Protein AF-A0A7C2KFD7-F1 (afdb_monomer_lite)

Structure (mmCIF, N/CA/C/O backbone):
data_AF-A0A7C2KFD7-F1
#
_entry.id   AF-A0A7C2KFD7-F1
#
loop_
_atom_site.group_PDB
_atom_site.id
_atom_site.type_symbol
_atom_site.label_atom_id
_atom_site.label_alt_id
_atom_site.label_comp_id
_atom_site.label_asym_id
_atom_site.label_entity_id
_atom_site.label_seq_id
_atom_site.pdbx_PDB_ins_code
_atom_site.Cartn_x
_atom_site.Cartn_y
_atom_site.Cartn_z
_atom_site.occupancy
_atom_site.B_iso_or_equiv
_atom_site.auth_seq_id
_atom_site.auth_comp_id
_atom_site.auth_asym_id
_atom_site.auth_atom_id
_atom_site.pdbx_PDB_model_num
ATOM 1 N N . MET A 1 1 ? -17.273 -13.540 12.530 1.00 50.38 1 MET A N 1
ATOM 2 C CA . MET A 1 1 ? -16.469 -14.379 11.615 1.00 50.38 1 MET A CA 1
ATOM 3 C C . MET A 1 1 ? -15.631 -13.421 10.796 1.00 50.38 1 MET A C 1
ATOM 5 O O . MET A 1 1 ? -16.220 -12.518 10.221 1.00 50.38 1 MET A O 1
ATOM 9 N N . TYR A 1 2 ? -14.307 -13.531 10.823 1.00 53.25 2 TYR A N 1
ATOM 10 C CA . TYR A 1 2 ? -13.436 -12.715 9.976 1.00 53.25 2 TYR A CA 1
ATOM 11 C C . TYR A 1 2 ? -12.865 -13.604 8.871 1.00 53.25 2 TYR A C 1
ATOM 13 O O . TYR A 1 2 ? -12.568 -14.775 9.109 1.00 53.25 2 TYR A O 1
ATOM 21 N N . PHE A 1 3 ? -12.788 -13.068 7.655 1.00 65.62 3 PHE A N 1
ATOM 22 C CA . PHE A 1 3 ? -12.178 -13.747 6.519 1.00 65.62 3 PHE A CA 1
ATOM 23 C C . PHE A 1 3 ? -10.715 -13.328 6.438 1.00 65.62 3 PHE A C 1
ATOM 25 O O . PHE A 1 3 ? -10.403 -12.142 6.476 1.00 65.62 3 PHE A O 1
ATOM 32 N N . THR A 1 4 ? -9.826 -14.307 6.329 1.00 77.56 4 THR A N 1
ATOM 33 C CA . THR A 1 4 ? -8.397 -14.082 6.111 1.00 77.56 4 THR A CA 1
ATOM 34 C C . THR A 1 4 ? -8.038 -14.650 4.748 1.00 77.56 4 THR A C 1
ATOM 36 O O . THR A 1 4 ? -8.394 -15.786 4.436 1.00 77.56 4 THR A O 1
ATOM 39 N N . GLY A 1 5 ? -7.351 -13.856 3.933 1.00 76.31 5 GLY A N 1
ATOM 40 C CA . GLY A 1 5 ? -6.848 -14.254 2.624 1.00 76.31 5 GLY A CA 1
ATOM 41 C C . GLY A 1 5 ? -5.395 -13.825 2.474 1.00 76.31 5 GLY A C 1
ATOM 42 O O . GLY A 1 5 ? -4.981 -12.825 3.053 1.00 76.31 5 GLY A O 1
ATOM 43 N N . SER A 1 6 ? -4.627 -14.595 1.711 1.00 82.06 6 SER A N 1
ATOM 44 C CA . SER A 1 6 ? -3.271 -14.238 1.300 1.00 82.06 6 SER A CA 1
ATOM 45 C C . SER A 1 6 ? -3.252 -14.117 -0.217 1.00 82.06 6 SER A C 1
ATOM 47 O O . SER A 1 6 ? -3.840 -14.947 -0.913 1.00 82.06 6 SER A O 1
ATOM 49 N N . LEU A 1 7 ? -2.608 -13.067 -0.714 1.00 78.44 7 LEU A N 1
ATOM 50 C CA . LEU A 1 7 ? -2.453 -12.798 -2.133 1.00 78.44 7 LEU A CA 1
ATOM 51 C C . LEU A 1 7 ? -0.969 -12.592 -2.421 1.00 78.44 7 LEU A C 1
ATOM 53 O O . LEU A 1 7 ? -0.316 -11.791 -1.758 1.00 78.44 7 LEU A O 1
ATOM 57 N N . ALA A 1 8 ? -0.452 -13.318 -3.405 1.00 80.25 8 ALA A N 1
ATOM 58 C CA . ALA A 1 8 ? 0.919 -13.193 -3.876 1.00 80.25 8 ALA A CA 1
ATOM 59 C C . ALA A 1 8 ? 0.905 -12.782 -5.350 1.00 80.25 8 ALA A C 1
ATOM 61 O O . ALA A 1 8 ? 0.073 -13.262 -6.122 1.00 80.25 8 ALA A O 1
ATOM 62 N N . VAL A 1 9 ? 1.822 -11.895 -5.731 1.00 73.50 9 VAL A N 1
ATOM 63 C CA . VAL A 1 9 ? 1.989 -11.421 -7.109 1.00 73.50 9 VAL A CA 1
ATOM 64 C C . VAL A 1 9 ? 3.411 -11.727 -7.549 1.00 73.50 9 VAL A C 1
ATOM 66 O O . VAL A 1 9 ? 4.355 -11.394 -6.839 1.00 73.50 9 VAL A O 1
ATOM 69 N N . ASP A 1 10 ? 3.552 -12.347 -8.718 1.00 74.12 10 ASP A N 1
ATOM 70 C CA . ASP A 1 10 ? 4.839 -12.559 -9.379 1.00 74.12 10 ASP A CA 1
ATOM 71 C C . ASP A 1 10 ? 4.989 -11.543 -10.529 1.00 74.12 10 ASP A C 1
ATOM 73 O O . ASP A 1 10 ? 4.326 -11.691 -11.562 1.00 74.12 10 ASP A O 1
ATOM 77 N N . PRO A 1 11 ? 5.814 -10.490 -10.368 1.00 64.88 11 PRO A N 1
ATOM 78 C CA . PRO A 1 11 ? 5.997 -9.461 -11.390 1.00 64.88 11 PRO A CA 1
ATOM 79 C C . PRO A 1 11 ? 6.936 -9.895 -12.529 1.00 64.88 11 PRO A C 1
ATOM 81 O O . PRO A 1 11 ? 6.988 -9.218 -13.556 1.00 64.88 11 PRO A O 1
ATOM 84 N N . SER A 1 12 ? 7.647 -11.025 -12.399 1.00 63.47 12 SER A N 1
ATOM 85 C CA . SER A 1 12 ? 8.692 -11.450 -13.350 1.00 63.47 12 SER A CA 1
ATOM 86 C C . SER A 1 12 ? 8.180 -11.706 -14.773 1.00 63.47 12 SER A C 1
ATOM 88 O O . SER A 1 12 ? 8.949 -11.690 -15.732 1.00 63.47 12 SER A O 1
ATOM 90 N N . GLN A 1 13 ? 6.873 -11.917 -14.929 1.00 54.56 13 GLN A N 1
ATOM 91 C CA . GLN A 1 13 ? 6.244 -12.240 -16.208 1.00 54.56 13 GLN A CA 1
ATOM 92 C C . GLN A 1 13 ? 5.936 -11.002 -17.077 1.00 54.56 13 GLN A C 1
ATOM 94 O O . GLN A 1 13 ? 5.498 -11.169 -18.216 1.00 54.56 13 GLN A O 1
ATOM 99 N N . ILE A 1 14 ? 6.107 -9.765 -16.574 1.00 55.16 14 ILE A N 1
ATOM 100 C CA . ILE A 1 14 ? 5.588 -8.544 -17.232 1.00 55.16 14 ILE A CA 1
ATOM 101 C C . ILE A 1 14 ? 6.595 -7.370 -17.225 1.00 55.16 14 ILE A C 1
ATOM 103 O O . ILE A 1 14 ? 6.215 -6.200 -17.204 1.00 55.16 14 ILE A O 1
ATOM 107 N N . THR A 1 15 ? 7.900 -7.635 -17.295 1.00 52.44 15 THR A N 1
ATOM 108 C CA . THR A 1 15 ? 8.887 -6.568 -17.553 1.00 52.44 15 THR A CA 1
ATOM 109 C C . THR A 1 15 ? 8.952 -6.282 -19.056 1.00 52.44 15 THR A C 1
ATOM 111 O O . THR A 1 15 ? 9.559 -7.030 -19.821 1.00 52.44 15 THR A O 1
ATOM 114 N N . ALA A 1 16 ? 8.306 -5.205 -19.515 1.00 52.53 16 ALA A N 1
ATOM 115 C CA . ALA A 1 16 ? 8.372 -4.774 -20.911 1.00 52.53 16 ALA A CA 1
ATOM 116 C C . ALA A 1 16 ? 9.398 -3.643 -21.082 1.00 52.53 16 ALA A C 1
ATOM 118 O O . ALA A 1 16 ? 9.099 -2.481 -20.817 1.00 52.53 16 ALA A O 1
ATOM 119 N N . ILE A 1 17 ? 10.592 -3.967 -21.588 1.00 53.78 17 ILE A N 1
ATOM 120 C CA . ILE A 1 17 ? 11.609 -2.965 -21.944 1.00 53.78 17 ILE A CA 1
ATO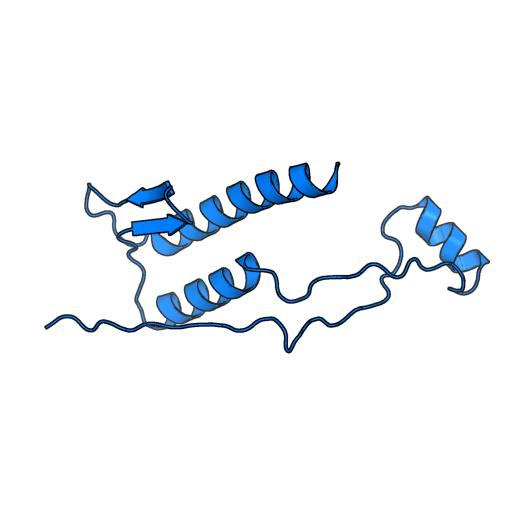M 121 C C . ILE A 1 17 ? 11.089 -2.144 -23.134 1.00 53.78 17 ILE A C 1
ATOM 123 O O . ILE A 1 17 ? 10.920 -2.671 -24.239 1.00 53.78 17 ILE A O 1
ATOM 127 N N . LYS A 1 18 ? 10.810 -0.852 -22.926 1.00 48.66 18 LYS A N 1
ATOM 128 C CA . LYS A 1 18 ? 10.300 0.058 -23.964 1.00 48.66 18 LYS A CA 1
ATOM 129 C C . LYS A 1 18 ? 11.305 1.158 -24.273 1.00 48.66 18 LYS A C 1
ATOM 131 O O . LYS A 1 18 ? 11.819 1.814 -23.385 1.00 48.66 18 LYS A O 1
ATOM 136 N N . VAL A 1 19 ? 11.515 1.418 -25.562 1.00 52.59 19 VAL A N 1
ATOM 137 C CA . VAL A 1 19 ? 12.325 2.555 -26.018 1.00 52.59 19 VAL A CA 1
ATOM 138 C C . VAL A 1 19 ? 11.545 3.849 -25.780 1.00 52.59 19 VAL A C 1
ATOM 140 O O . VAL A 1 19 ? 10.517 4.079 -26.424 1.00 52.59 19 VAL A O 1
ATOM 143 N N . LEU A 1 20 ? 12.020 4.693 -24.865 1.00 53.72 20 LEU A N 1
ATOM 144 C CA . LEU A 1 20 ? 11.403 5.984 -24.578 1.00 53.72 20 LEU A CA 1
ATOM 145 C C . LEU A 1 20 ? 11.969 7.096 -25.464 1.00 53.72 20 LEU A C 1
ATOM 147 O O . LEU A 1 20 ? 13.130 7.097 -25.876 1.00 53.72 20 LEU A O 1
ATOM 151 N N . LYS A 1 21 ? 11.113 8.079 -25.769 1.00 52.81 21 LYS A N 1
ATOM 152 C CA . LYS A 1 21 ? 11.560 9.326 -26.390 1.00 52.81 21 LYS A CA 1
ATOM 153 C C . LYS A 1 21 ? 12.196 10.205 -25.313 1.00 52.81 21 LYS A C 1
ATOM 155 O O . LYS A 1 21 ? 11.581 10.387 -24.264 1.00 52.81 21 LYS A O 1
ATOM 160 N N . PRO A 1 22 ? 13.362 10.810 -25.582 1.00 51.84 22 PRO A N 1
ATOM 161 C CA . PRO A 1 22 ? 14.075 11.590 -24.582 1.00 51.84 22 PRO A CA 1
ATOM 162 C C . PRO A 1 22 ? 13.217 12.741 -24.042 1.00 51.84 22 PRO A C 1
ATOM 164 O O . PRO A 1 22 ? 12.601 13.504 -24.793 1.00 51.84 22 PRO A O 1
ATOM 167 N N . THR A 1 23 ? 13.176 12.870 -22.718 1.00 53.31 23 THR A N 1
ATOM 168 C CA . THR A 1 23 ? 12.379 13.876 -21.998 1.00 53.31 23 THR A CA 1
ATOM 169 C C . THR A 1 23 ? 13.089 15.231 -21.936 1.00 53.31 23 THR A C 1
ATOM 171 O O . THR A 1 23 ? 12.442 16.276 -22.055 1.00 53.31 23 THR A O 1
ATOM 174 N N . LYS A 1 24 ? 14.427 15.224 -21.856 1.00 57.72 24 LYS A N 1
ATOM 175 C CA . LYS A 1 24 ? 15.288 16.418 -21.814 1.00 57.72 24 LYS A CA 1
ATOM 176 C C . LYS A 1 24 ? 15.360 17.115 -23.181 1.00 57.72 24 LYS A C 1
ATOM 178 O O . LYS A 1 24 ? 15.481 16.468 -24.221 1.00 57.72 24 LYS A O 1
ATOM 183 N N . VAL A 1 25 ? 15.333 18.452 -23.181 1.00 58.16 25 VAL A N 1
ATOM 184 C CA . VAL A 1 25 ? 15.283 19.297 -24.397 1.00 58.16 25 VAL A CA 1
ATOM 185 C C . VAL A 1 25 ? 16.436 18.997 -25.365 1.00 58.16 25 VAL A C 1
ATOM 187 O O . VAL A 1 25 ? 16.203 18.830 -26.560 1.00 58.16 25 VAL A O 1
ATOM 190 N N . PHE A 1 26 ? 17.658 18.831 -24.851 1.00 57.88 26 PHE A N 1
ATOM 191 C CA . PHE A 1 26 ? 18.819 18.447 -25.662 1.00 57.88 26 PHE A CA 1
ATOM 192 C C . PHE A 1 26 ? 18.694 17.038 -26.260 1.00 57.88 26 PHE A C 1
ATOM 194 O O . PHE A 1 26 ? 19.043 16.830 -27.421 1.00 57.88 26 PHE A O 1
ATOM 201 N N . GLY A 1 27 ? 18.122 16.088 -25.515 1.00 57.34 27 GLY A N 1
ATOM 202 C CA . GLY A 1 27 ? 17.879 14.730 -26.000 1.00 57.34 27 GLY A CA 1
ATOM 203 C C . GLY A 1 27 ? 16.847 14.685 -27.133 1.00 57.34 27 GLY A C 1
ATOM 204 O O . GLY A 1 27 ? 17.038 13.952 -28.099 1.00 57.34 27 GLY A O 1
ATOM 205 N N . LYS A 1 28 ? 15.798 15.522 -27.083 1.00 58.38 28 LYS A N 1
ATOM 206 C CA . LYS A 1 28 ? 14.808 15.649 -28.176 1.00 58.38 28 LYS A CA 1
ATOM 207 C C . LYS A 1 28 ? 15.440 16.137 -29.478 1.00 58.38 28 LYS A C 1
ATOM 209 O O . LYS A 1 28 ? 15.129 15.603 -30.539 1.00 58.38 28 LYS A O 1
ATOM 214 N N . ILE A 1 29 ? 16.331 17.126 -29.392 1.00 60.19 29 ILE A N 1
ATOM 215 C CA . ILE A 1 29 ? 17.028 17.692 -30.556 1.00 60.19 29 ILE A CA 1
ATOM 216 C C . ILE A 1 29 ? 17.975 16.651 -31.166 1.00 60.19 29 ILE A C 1
ATOM 218 O O . ILE A 1 29 ? 17.957 16.443 -32.379 1.00 60.19 29 ILE A O 1
ATOM 222 N N . LEU A 1 30 ? 18.749 15.950 -30.332 1.00 59.16 30 LEU A N 1
ATOM 223 C CA . LEU A 1 30 ? 19.660 14.903 -30.793 1.00 59.16 30 LEU A CA 1
ATOM 224 C C . LEU A 1 30 ? 18.903 13.734 -31.444 1.00 59.16 30 LEU A C 1
ATOM 226 O O . LEU A 1 30 ? 19.282 13.294 -32.522 1.00 59.16 30 LEU A O 1
ATOM 230 N N . HIS A 1 31 ? 17.786 13.299 -30.853 1.00 60.41 31 HIS A N 1
ATOM 231 C CA . HIS A 1 31 ? 16.925 12.238 -31.388 1.00 60.41 31 HIS A CA 1
ATOM 232 C C . HIS A 1 31 ? 16.341 12.572 -32.770 1.00 60.41 31 HIS A C 1
ATOM 234 O O . HIS A 1 31 ? 16.266 11.702 -33.636 1.00 60.41 31 HIS A O 1
ATOM 240 N N . LEU A 1 32 ? 15.955 13.833 -32.995 1.00 66.81 32 LEU A N 1
ATOM 241 C CA . LEU A 1 32 ? 15.493 14.314 -34.301 1.00 66.81 32 LEU A CA 1
ATOM 242 C C . LEU A 1 32 ? 16.618 14.322 -35.343 1.00 66.81 32 LEU A C 1
ATOM 244 O O . LEU A 1 32 ? 16.391 13.915 -36.480 1.00 66.81 32 LEU A O 1
ATOM 248 N N . MET A 1 33 ? 17.828 14.742 -34.961 1.00 65.12 33 MET A N 1
ATOM 249 C CA . MET A 1 33 ? 18.980 14.775 -35.871 1.00 65.12 33 MET A CA 1
ATOM 250 C C . MET A 1 33 ? 19.519 13.383 -36.214 1.00 65.12 33 MET A C 1
ATOM 252 O O . MET A 1 33 ? 20.035 13.185 -37.310 1.00 65.12 33 MET A O 1
ATOM 256 N N . THR A 1 34 ? 19.380 12.410 -35.313 1.00 69.19 34 THR A N 1
ATOM 257 C CA . THR A 1 34 ? 19.878 11.040 -35.514 1.00 69.19 34 THR A CA 1
ATOM 258 C C . THR A 1 34 ? 18.816 10.092 -36.074 1.00 69.19 34 THR A C 1
ATOM 260 O O . THR A 1 34 ? 19.058 8.890 -36.163 1.00 69.19 34 THR A O 1
ATOM 263 N N . GLY A 1 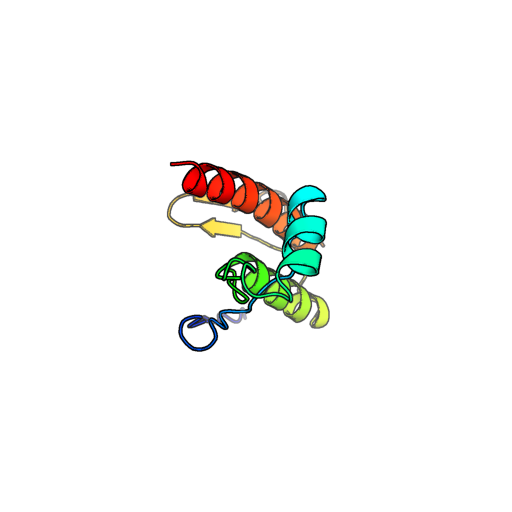35 ? 17.630 10.596 -36.442 1.00 65.12 35 GLY A N 1
ATOM 264 C CA . GLY A 1 35 ? 16.525 9.769 -36.942 1.00 65.12 35 GLY A CA 1
ATOM 265 C C . GLY A 1 35 ? 16.063 8.706 -35.939 1.00 65.12 35 GLY A C 1
ATOM 266 O O . GLY A 1 35 ? 15.571 7.653 -36.334 1.00 65.12 35 GLY A O 1
ATOM 267 N N . GLY A 1 36 ? 16.270 8.950 -34.645 1.00 58.72 36 GLY A N 1
ATOM 268 C CA . GLY A 1 36 ? 15.997 7.993 -33.580 1.00 58.72 36 GLY A CA 1
ATOM 269 C C . GLY A 1 36 ? 17.098 6.964 -33.313 1.00 58.72 36 GLY A C 1
ATOM 270 O O . GLY A 1 36 ? 16.925 6.152 -32.412 1.00 58.72 36 GLY A O 1
ATOM 271 N N . ALA A 1 37 ? 18.242 7.005 -34.006 1.00 58.66 37 ALA A N 1
ATOM 272 C CA . ALA A 1 37 ? 19.329 6.039 -33.801 1.00 58.66 37 ALA A CA 1
ATOM 273 C C . ALA A 1 37 ? 19.983 6.123 -32.407 1.00 58.66 37 ALA A C 1
ATOM 275 O O . ALA A 1 37 ? 20.582 5.151 -31.954 1.00 58.66 37 ALA A O 1
ATOM 276 N N . THR A 1 38 ? 19.865 7.265 -31.721 1.00 55.91 38 THR A N 1
ATOM 277 C CA . THR A 1 38 ? 20.456 7.501 -30.391 1.00 55.91 38 THR A CA 1
ATOM 278 C C . THR A 1 38 ? 19.423 7.547 -29.267 1.00 55.91 38 THR A C 1
ATOM 280 O O . THR A 1 38 ? 19.689 8.148 -28.229 1.00 55.91 38 THR A O 1
ATOM 283 N N . SER A 1 39 ? 18.218 6.998 -29.458 1.00 55.62 39 SER A N 1
ATOM 284 C CA . SER A 1 39 ? 17.310 6.807 -28.321 1.00 55.62 39 SER A CA 1
ATOM 285 C C . SER A 1 39 ? 17.941 5.812 -27.350 1.00 55.62 39 SER A C 1
ATOM 287 O O . SER A 1 39 ? 18.110 4.642 -27.702 1.00 55.62 39 SER A O 1
ATOM 289 N N . GLU A 1 40 ? 18.295 6.280 -26.155 1.00 53.47 40 GLU A N 1
ATOM 290 C CA . GLU A 1 40 ? 18.662 5.403 -25.048 1.00 53.47 40 GLU A CA 1
ATOM 291 C C . GLU A 1 40 ? 17.520 4.415 -24.804 1.00 53.47 40 GLU A C 1
ATOM 293 O O . GLU A 1 40 ? 16.341 4.776 -24.743 1.00 53.47 40 GLU A O 1
ATOM 298 N N . LYS A 1 41 ? 17.874 3.132 -24.747 1.00 51.72 41 LYS A N 1
ATOM 299 C CA . LYS A 1 41 ? 16.960 2.093 -24.294 1.00 51.72 41 LYS A CA 1
ATOM 300 C C . LYS A 1 41 ? 16.940 2.184 -22.774 1.00 51.72 41 LYS A C 1
ATOM 302 O O . LYS A 1 41 ? 17.801 1.601 -22.129 1.00 51.72 41 LYS A O 1
ATOM 307 N N . GLU A 1 42 ? 16.015 2.956 -22.226 1.00 51.56 42 GLU A N 1
ATOM 308 C CA . GLU A 1 42 ? 15.731 2.900 -20.794 1.00 51.56 42 GLU A CA 1
ATOM 309 C C . GLU A 1 42 ? 14.847 1.684 -20.506 1.00 51.56 42 GLU A C 1
ATOM 311 O O . GLU A 1 42 ? 13.845 1.442 -21.186 1.00 51.56 42 GLU A O 1
ATOM 316 N N . GLU A 1 43 ? 15.221 0.898 -19.501 1.00 48.31 43 GLU A N 1
ATOM 317 C CA . GLU A 1 43 ? 14.319 -0.091 -18.927 1.00 48.31 43 GLU A CA 1
ATOM 318 C C . GLU A 1 43 ? 13.255 0.657 -18.126 1.00 48.31 43 GLU A C 1
ATOM 320 O O . GLU A 1 43 ? 13.515 1.177 -17.047 1.00 48.31 43 GLU A O 1
ATOM 325 N N . GLN A 1 44 ? 12.045 0.756 -18.674 1.00 50.16 44 GLN A N 1
ATOM 326 C CA . GLN A 1 44 ? 10.904 1.225 -17.902 1.00 50.16 44 GLN A CA 1
ATOM 327 C C . GLN A 1 44 ? 10.236 0.016 -17.248 1.00 50.16 44 GLN A C 1
ATOM 329 O O . GLN A 1 44 ? 9.475 -0.704 -17.904 1.00 50.16 44 GLN A O 1
ATOM 334 N N . GLU A 1 45 ? 10.501 -0.205 -15.958 1.00 52.94 45 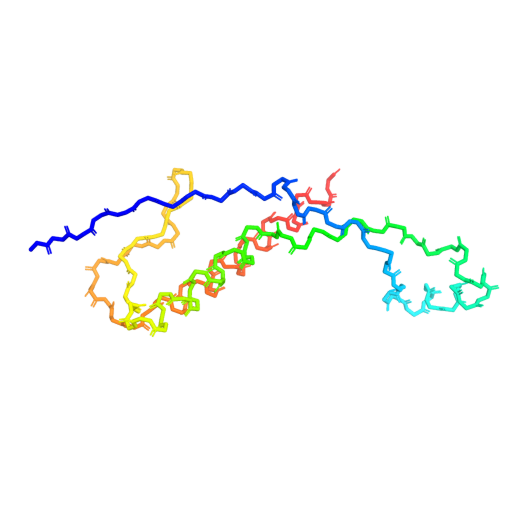GLU A N 1
ATOM 335 C CA . GLU A 1 45 ? 9.735 -1.164 -15.165 1.00 52.94 45 GLU A CA 1
ATOM 336 C C . GLU A 1 45 ? 8.261 -0.755 -15.190 1.00 52.94 45 GLU A C 1
ATOM 338 O O . GLU A 1 45 ? 7.828 0.225 -14.590 1.00 52.94 45 GLU A O 1
ATOM 343 N N . THR A 1 46 ? 7.468 -1.494 -15.962 1.00 52.72 46 THR A N 1
ATOM 344 C CA . THR A 1 46 ? 6.027 -1.243 -16.099 1.00 52.72 46 THR A CA 1
ATOM 345 C C . THR A 1 46 ? 5.241 -1.810 -14.912 1.00 52.72 46 THR A C 1
ATOM 347 O O . THR A 1 46 ? 4.036 -1.589 -14.814 1.00 52.72 46 THR A O 1
ATOM 350 N N . PHE A 1 47 ? 5.927 -2.540 -14.028 1.00 60.09 47 PHE A N 1
ATOM 351 C CA . PHE A 1 47 ? 5.407 -3.250 -12.867 1.00 60.09 47 PHE A CA 1
ATOM 352 C C . PHE A 1 47 ? 6.249 -2.909 -11.633 1.00 60.09 47 PHE A C 1
ATOM 354 O O . PHE A 1 47 ? 7.043 -3.718 -11.167 1.00 60.09 47 PHE A O 1
ATOM 361 N N . THR A 1 48 ? 6.077 -1.700 -11.098 1.00 69.69 48 THR A N 1
ATOM 362 C CA . THR A 1 48 ? 6.634 -1.363 -9.782 1.00 69.69 48 THR A CA 1
ATOM 363 C C . THR A 1 48 ? 5.747 -1.948 -8.679 1.00 69.69 48 THR A C 1
ATOM 365 O O . THR A 1 48 ? 4.533 -2.112 -8.856 1.00 69.69 48 THR A O 1
ATOM 368 N N . ALA A 1 49 ? 6.326 -2.247 -7.513 1.00 70.81 49 ALA A N 1
ATOM 369 C CA . ALA A 1 49 ? 5.559 -2.698 -6.347 1.00 70.81 49 ALA A CA 1
ATOM 370 C C . ALA A 1 49 ? 4.456 -1.687 -5.973 1.00 70.81 49 ALA A C 1
ATOM 372 O O . ALA A 1 49 ? 3.327 -2.071 -5.661 1.00 70.81 49 ALA A O 1
ATOM 373 N N . VAL A 1 50 ? 4.754 -0.393 -6.114 1.00 72.62 50 VAL A N 1
ATOM 374 C CA . VAL A 1 50 ? 3.807 0.713 -5.924 1.00 72.62 50 VAL A CA 1
ATOM 375 C C . VAL A 1 50 ? 2.597 0.597 -6.858 1.00 72.62 50 VAL A C 1
ATOM 377 O O . VAL A 1 50 ? 1.459 0.733 -6.410 1.00 72.62 50 VAL A O 1
ATOM 380 N N . ALA A 1 51 ? 2.798 0.278 -8.140 1.00 74.12 51 ALA A N 1
ATOM 381 C CA . ALA A 1 51 ? 1.695 0.125 -9.089 1.00 74.12 51 ALA A CA 1
ATOM 382 C C . ALA A 1 51 ? 0.750 -1.028 -8.701 1.00 74.12 51 ALA A C 1
ATOM 384 O O . ALA A 1 51 ? -0.471 -0.882 -8.781 1.00 74.12 51 ALA A O 1
ATOM 385 N N . ILE A 1 52 ? 1.294 -2.156 -8.227 1.00 77.94 52 ILE A N 1
ATOM 386 C CA . ILE A 1 52 ? 0.501 -3.296 -7.732 1.00 77.94 52 ILE A CA 1
ATOM 387 C C . ILE A 1 52 ? -0.338 -2.875 -6.518 1.00 77.94 52 ILE A C 1
ATOM 389 O O . ILE A 1 52 ? -1.545 -3.123 -6.468 1.00 77.94 52 ILE A O 1
ATOM 393 N N . LEU A 1 53 ? 0.285 -2.187 -5.563 1.00 80.88 53 LEU A N 1
ATOM 394 C CA . LEU A 1 53 ? -0.379 -1.681 -4.365 1.00 80.88 53 LEU A CA 1
ATOM 395 C C . LEU A 1 53 ? -1.505 -0.688 -4.695 1.00 80.88 53 LEU A C 1
ATOM 397 O O . LEU A 1 53 ? -2.578 -0.746 -4.092 1.00 80.88 53 LEU A O 1
ATOM 401 N N . GLN A 1 54 ? -1.314 0.170 -5.700 1.00 82.12 54 GLN A N 1
ATOM 402 C CA . GLN A 1 54 ? -2.359 1.072 -6.192 1.00 82.12 54 GLN A CA 1
ATOM 403 C C . GLN A 1 54 ? -3.545 0.312 -6.801 1.00 82.12 54 GLN A C 1
ATOM 405 O O . GLN A 1 54 ? -4.696 0.669 -6.536 1.00 82.12 54 GLN A O 1
ATOM 410 N N . GLN A 1 55 ? -3.298 -0.760 -7.563 1.00 84.56 55 GLN A N 1
ATOM 411 C CA . GLN A 1 55 ? -4.376 -1.606 -8.091 1.00 84.56 55 GLN A CA 1
ATOM 412 C C . GLN A 1 55 ? -5.164 -2.286 -6.965 1.00 84.56 55 GLN A C 1
ATOM 414 O O . GLN A 1 55 ? -6.395 -2.328 -7.021 1.00 84.56 55 GLN A O 1
ATOM 419 N N . PHE A 1 56 ? -4.493 -2.756 -5.908 1.00 86.56 56 PHE A N 1
ATOM 420 C CA . PHE A 1 56 ? -5.181 -3.297 -4.734 1.00 86.56 56 PHE A CA 1
ATOM 421 C C . PHE A 1 56 ? -6.004 -2.248 -4.002 1.00 86.56 56 PHE A C 1
ATOM 423 O O . PHE A 1 56 ? -7.165 -2.512 -3.701 1.00 86.56 56 PHE A O 1
ATOM 430 N N . ASN A 1 57 ? -5.457 -1.052 -3.782 1.00 87.19 57 ASN A N 1
ATOM 431 C CA . ASN A 1 57 ? -6.199 0.057 -3.188 1.00 87.19 57 ASN A CA 1
ATOM 432 C C . ASN A 1 57 ? -7.490 0.345 -3.979 1.00 87.19 57 ASN A C 1
ATOM 434 O O . ASN A 1 57 ? -8.578 0.417 -3.410 1.00 87.19 57 ASN A O 1
ATOM 438 N N . MET A 1 58 ? -7.401 0.429 -5.311 1.00 88.19 58 MET A N 1
ATOM 439 C CA . MET A 1 58 ? -8.575 0.615 -6.171 1.00 88.19 58 MET A CA 1
ATOM 440 C C . MET A 1 58 ? -9.592 -0.526 -6.032 1.00 88.19 58 MET A C 1
ATOM 442 O O . MET A 1 58 ? -10.787 -0.262 -5.876 1.00 88.19 58 MET A O 1
ATOM 446 N N . ALA A 1 59 ? -9.134 -1.779 -6.071 1.00 90.12 59 ALA A N 1
ATOM 447 C CA . ALA A 1 59 ? -10.001 -2.951 -5.985 1.00 90.12 59 ALA A CA 1
ATOM 448 C C . ALA A 1 59 ? -10.715 -3.042 -4.625 1.00 90.12 59 ALA A C 1
ATOM 450 O O . ALA A 1 59 ? -11.939 -3.163 -4.584 1.00 90.12 59 ALA A O 1
ATOM 451 N N . LEU A 1 60 ? -9.979 -2.911 -3.518 1.00 90.25 60 LEU A N 1
ATOM 452 C CA . LEU A 1 60 ? -10.519 -2.970 -2.156 1.00 90.25 60 LEU A CA 1
ATOM 453 C C . LEU A 1 60 ? -11.559 -1.872 -1.922 1.00 90.25 60 LEU A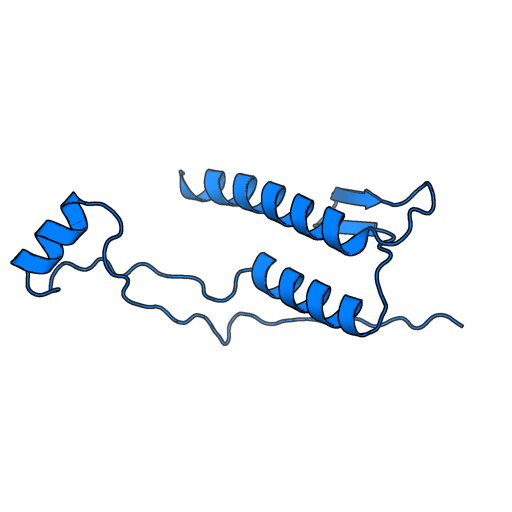 C 1
ATOM 455 O O . LEU A 1 60 ? -12.679 -2.158 -1.491 1.00 90.25 60 LEU A O 1
ATOM 459 N N . ARG A 1 61 ? -11.247 -0.634 -2.320 1.00 89.25 61 ARG A N 1
ATOM 460 C CA . ARG A 1 61 ? -12.184 0.489 -2.198 1.00 89.25 61 ARG A CA 1
ATOM 461 C C . ARG A 1 61 ? -13.442 0.289 -3.034 1.00 89.25 61 ARG A C 1
ATOM 463 O O . ARG A 1 61 ? -14.526 0.643 -2.580 1.00 89.25 61 ARG A O 1
ATOM 470 N N . SER A 1 62 ? -13.337 -0.323 -4.217 1.00 92.31 62 SER A N 1
ATOM 471 C CA . SER A 1 62 ? -14.518 -0.642 -5.036 1.00 92.31 62 SER A CA 1
ATOM 472 C C . SER A 1 62 ? -15.474 -1.636 -4.359 1.00 92.31 62 SER A C 1
ATOM 474 O O . SER A 1 62 ? -16.666 -1.642 -4.658 1.00 92.31 62 SER A O 1
ATOM 476 N N . MET A 1 63 ? -14.969 -2.433 -3.411 1.00 91.94 63 MET A N 1
ATOM 477 C CA . MET A 1 63 ? -15.746 -3.368 -2.594 1.00 91.94 63 MET A CA 1
ATOM 478 C C . MET A 1 63 ? -16.241 -2.756 -1.272 1.00 91.94 63 MET A C 1
ATOM 480 O O . MET A 1 63 ? -16.862 -3.459 -0.478 1.00 91.94 63 MET A O 1
ATOM 484 N N . GLY A 1 64 ? -15.972 -1.469 -1.019 1.00 90.44 64 GLY A N 1
ATOM 485 C CA . GLY A 1 64 ? -16.295 -0.800 0.245 1.00 90.44 64 GLY A CA 1
ATOM 486 C C . GLY A 1 64 ? -15.328 -1.119 1.388 1.00 90.44 64 GLY A C 1
ATOM 487 O O . GLY A 1 64 ? -15.654 -0.858 2.540 1.00 90.44 64 GLY A O 1
ATOM 488 N N . ILE A 1 65 ? -14.157 -1.690 1.089 1.00 90.06 65 ILE A N 1
ATOM 489 C CA . ILE A 1 65 ? -13.087 -1.908 2.067 1.00 90.06 65 ILE A CA 1
ATOM 490 C C . ILE A 1 65 ? -12.179 -0.680 2.027 1.00 90.06 65 ILE A C 1
ATOM 492 O O . ILE A 1 65 ? -11.436 -0.482 1.065 1.00 90.06 65 ILE A O 1
ATOM 496 N N . ASN A 1 66 ? -12.279 0.165 3.047 1.00 92.88 66 ASN A N 1
ATOM 497 C CA . ASN A 1 66 ? -11.637 1.479 3.081 1.00 92.88 66 ASN A CA 1
ATOM 498 C C . ASN A 1 66 ? -10.921 1.812 4.397 1.00 92.88 66 ASN A C 1
ATOM 500 O O . ASN A 1 66 ? -10.256 2.841 4.446 1.00 92.88 66 ASN A O 1
ATOM 504 N N . ASN A 1 67 ? -11.003 0.942 5.404 1.00 91.69 67 ASN A N 1
ATOM 505 C CA . ASN A 1 67 ? -10.236 1.073 6.640 1.00 91.69 67 ASN A CA 1
ATOM 506 C C . ASN A 1 67 ? -8.984 0.198 6.561 1.00 91.69 67 ASN A C 1
ATOM 508 O O . ASN A 1 67 ? -9.061 -0.969 6.150 1.00 91.69 67 ASN A O 1
ATOM 512 N N . LEU A 1 68 ? -7.846 0.737 6.978 1.00 91.00 68 LEU A N 1
ATOM 513 C CA . LEU A 1 68 ? -6.577 0.029 7.055 1.00 91.00 68 LEU A CA 1
ATOM 514 C C . LEU A 1 68 ? -6.172 -0.124 8.520 1.00 91.00 68 LEU A C 1
ATOM 516 O O . LEU A 1 68 ? -6.117 0.843 9.252 1.00 91.00 68 LEU A O 1
ATOM 520 N N . VAL A 1 69 ? -5.858 -1.344 8.958 1.00 91.94 69 VAL A N 1
ATOM 521 C CA . VAL A 1 69 ? -5.450 -1.574 10.359 1.00 91.94 69 VAL A CA 1
ATOM 522 C C . VAL A 1 69 ? -3.939 -1.460 10.528 1.00 91.94 69 VAL A C 1
ATOM 524 O O . VAL A 1 69 ? -3.447 -0.963 11.534 1.00 91.94 69 VAL A O 1
ATOM 527 N N . ARG A 1 70 ? -3.175 -1.976 9.563 1.00 91.56 70 ARG A N 1
ATOM 528 C CA . ARG A 1 70 ? -1.716 -2.011 9.640 1.00 91.56 70 ARG A CA 1
ATOM 529 C C . ARG A 1 70 ? -1.114 -2.134 8.249 1.00 91.56 70 ARG A C 1
ATOM 531 O O . ARG A 1 70 ? -1.586 -2.942 7.449 1.00 91.56 70 ARG A O 1
ATOM 538 N N . LEU A 1 71 ? -0.055 -1.376 7.996 1.00 89.31 71 LEU A N 1
ATOM 539 C CA . LEU A 1 71 ? 0.799 -1.509 6.823 1.00 89.31 71 LEU A CA 1
ATOM 540 C C . LEU A 1 71 ? 2.232 -1.705 7.291 1.00 89.31 71 LEU A C 1
ATOM 542 O O . LEU A 1 71 ? 2.807 -0.837 7.944 1.00 89.31 71 LEU A O 1
ATOM 546 N N . THR A 1 72 ? 2.801 -2.850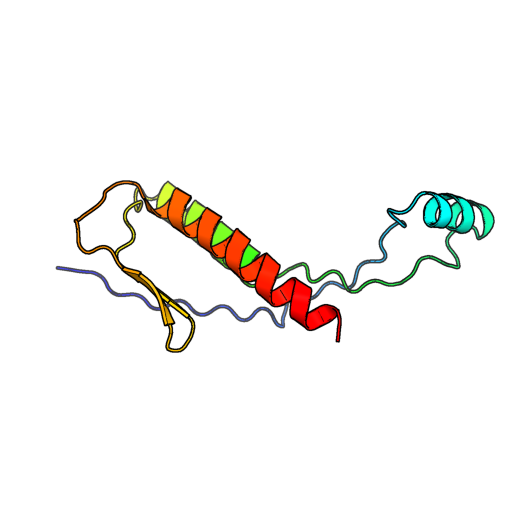 6.940 1.00 88.12 72 THR A N 1
ATOM 547 C CA . THR A 1 72 ? 4.160 -3.223 7.325 1.00 88.12 72 THR A CA 1
ATOM 548 C C . THR A 1 72 ? 4.960 -3.587 6.089 1.00 88.12 72 THR A C 1
ATOM 550 O O . THR A 1 72 ? 4.431 -4.196 5.154 1.00 88.12 72 THR A O 1
ATOM 553 N N . LYS A 1 73 ? 6.247 -3.259 6.096 1.00 83.44 73 LYS A N 1
ATOM 554 C CA . LYS A 1 73 ? 7.217 -3.748 5.115 1.00 83.44 73 LYS A CA 1
ATOM 555 C C . LYS A 1 73 ? 8.452 -4.190 5.889 1.00 83.44 73 LYS A C 1
ATOM 557 O O . LYS A 1 73 ? 8.983 -3.424 6.690 1.00 83.44 73 LYS A O 1
ATOM 562 N N . ASP A 1 74 ? 8.865 -5.430 5.651 1.00 84.31 74 ASP A N 1
ATOM 563 C CA . ASP A 1 74 ? 9.913 -6.106 6.417 1.00 84.31 74 ASP A CA 1
ATOM 564 C C . ASP A 1 74 ? 9.611 -6.053 7.928 1.00 84.31 74 ASP A C 1
ATOM 566 O O . ASP A 1 74 ? 8.544 -6.501 8.353 1.00 84.31 74 ASP A O 1
ATOM 570 N N . ASP A 1 75 ? 10.513 -5.471 8.719 1.00 84.50 75 ASP A N 1
ATOM 571 C CA . ASP A 1 75 ? 10.385 -5.328 10.173 1.00 84.50 75 ASP A CA 1
ATOM 572 C C . ASP A 1 75 ? 9.841 -3.951 10.606 1.00 84.50 75 ASP A C 1
ATOM 574 O O . ASP A 1 75 ? 9.855 -3.629 11.797 1.00 84.50 75 ASP A O 1
ATOM 578 N N . PHE A 1 76 ? 9.390 -3.113 9.662 1.00 82.19 76 PHE A N 1
ATOM 579 C CA . PHE A 1 76 ? 8.924 -1.756 9.946 1.00 82.19 76 PHE A CA 1
ATOM 580 C C . PHE A 1 76 ? 7.425 -1.575 9.690 1.00 82.19 76 PHE A C 1
ATOM 582 O O . PHE A 1 76 ? 6.895 -1.919 8.627 1.00 82.19 76 PHE A O 1
ATOM 589 N N . ASP A 1 77 ? 6.760 -0.954 10.661 1.00 86.75 77 ASP A N 1
ATOM 590 C CA . ASP A 1 77 ? 5.365 -0.542 10.569 1.00 86.75 77 ASP A CA 1
ATOM 591 C C . ASP A 1 77 ? 5.303 0.874 9.997 1.00 86.75 77 ASP A C 1
ATOM 593 O O . ASP A 1 77 ? 5.601 1.851 10.679 1.00 86.75 77 ASP A O 1
ATOM 597 N N . PHE A 1 78 ? 4.893 0.983 8.736 1.00 86.56 78 PHE A N 1
ATOM 598 C CA . PHE A 1 78 ? 4.624 2.271 8.093 1.00 86.56 78 PHE A CA 1
ATOM 599 C C . PHE A 1 78 ? 3.336 2.897 8.614 1.00 86.56 78 PHE A C 1
ATOM 601 O O . PHE A 1 78 ? 3.178 4.115 8.617 1.00 86.56 78 PHE A O 1
ATOM 608 N N . TYR A 1 79 ? 2.403 2.053 9.045 1.00 91.06 79 TYR A N 1
ATOM 609 C CA . TYR A 1 79 ? 1.153 2.493 9.624 1.00 91.06 79 TYR A CA 1
ATOM 610 C C . TYR A 1 79 ? 0.586 1.429 10.561 1.00 91.06 79 TYR A C 1
ATOM 612 O O . TYR A 1 79 ? 0.615 0.235 10.248 1.00 91.06 79 TYR A O 1
ATOM 620 N N . PHE A 1 80 ? 0.021 1.873 11.677 1.00 93.88 80 PHE A N 1
ATOM 621 C CA . PHE A 1 80 ? -0.758 1.055 12.593 1.00 93.88 80 PHE A CA 1
ATOM 622 C C . PHE A 1 80 ? -1.875 1.915 13.187 1.00 93.88 80 PHE A C 1
ATOM 624 O O . PHE A 1 80 ? -1.606 2.969 13.762 1.00 93.88 80 PHE A O 1
ATOM 631 N N . ASP A 1 81 ? -3.121 1.485 13.006 1.00 92.62 81 ASP A N 1
ATOM 632 C CA . ASP A 1 81 ? -4.290 2.199 13.508 1.00 92.62 81 ASP A CA 1
ATOM 633 C C . ASP A 1 81 ? -4.538 1.853 14.980 1.00 92.62 81 ASP A C 1
ATOM 635 O O . ASP A 1 81 ? -5.086 0.798 15.311 1.00 92.62 81 ASP A O 1
ATOM 639 N N . GLU A 1 82 ? -4.127 2.750 15.873 1.00 91.75 82 GLU A N 1
ATOM 640 C CA . GLU A 1 82 ? -4.412 2.643 17.308 1.00 91.75 82 GLU A CA 1
ATOM 641 C C . GLU A 1 82 ? -5.740 3.309 17.702 1.00 91.75 82 GLU A C 1
ATOM 643 O O . GLU A 1 82 ? -6.306 2.988 18.750 1.00 91.75 82 GLU A O 1
ATOM 648 N N . GLU A 1 83 ? -6.246 4.232 16.879 1.00 92.75 83 GLU A N 1
ATOM 649 C CA . GLU A 1 83 ? -7.377 5.105 17.217 1.00 92.75 83 GLU A CA 1
ATOM 650 C C . GLU A 1 83 ? -8.702 4.660 16.579 1.00 92.75 83 GLU A C 1
ATOM 652 O O . GLU A 1 83 ? -9.763 5.155 16.966 1.00 92.75 83 GLU A O 1
ATOM 657 N N . GLY A 1 84 ? -8.672 3.702 15.650 1.00 90.50 84 GLY A N 1
ATOM 658 C CA . GLY A 1 84 ? -9.855 3.233 14.932 1.00 90.50 84 GLY A CA 1
ATOM 659 C C . GLY A 1 84 ? -10.296 4.215 13.847 1.00 90.50 84 GLY A C 1
ATOM 660 O O . GLY A 1 84 ? -11.498 4.454 13.702 1.00 90.50 84 GLY A O 1
ATOM 661 N N . LYS A 1 85 ? -9.349 4.846 13.141 1.00 93.06 85 LYS A N 1
ATOM 662 C CA . LYS A 1 85 ? -9.654 5.822 12.087 1.00 93.06 85 LYS A CA 1
ATOM 663 C C . LYS A 1 85 ? -10.373 5.124 10.926 1.00 93.06 85 LYS A C 1
ATOM 665 O O . LYS A 1 85 ? -9.972 4.071 10.446 1.00 93.06 85 LYS A O 1
ATOM 670 N N . GLU A 1 86 ? -11.461 5.728 10.459 1.00 94.06 86 GLU A N 1
ATOM 671 C CA . GLU A 1 86 ? -12.225 5.212 9.319 1.00 94.06 86 GLU A CA 1
ATOM 672 C C . GLU A 1 86 ? -11.854 5.929 8.009 1.00 94.06 86 GLU A C 1
ATOM 674 O O . GLU A 1 86 ? -11.445 7.092 8.019 1.00 94.06 86 GLU A O 1
ATOM 679 N N . ASP A 1 87 ? -12.060 5.243 6.879 1.00 92.62 87 ASP A N 1
ATOM 680 C CA . ASP A 1 87 ? -11.877 5.735 5.500 1.00 92.62 87 ASP A CA 1
ATOM 681 C C . ASP A 1 87 ? -10.471 6.288 5.196 1.00 92.62 87 ASP A C 1
ATOM 683 O O . ASP A 1 87 ? -10.289 7.282 4.491 1.00 92.62 87 ASP A O 1
ATOM 687 N N . ASP A 1 88 ? -9.450 5.627 5.728 1.00 93.19 88 ASP A N 1
ATOM 688 C CA . ASP A 1 88 ? -8.061 6.078 5.730 1.00 93.19 88 ASP A CA 1
ATOM 689 C C . ASP A 1 88 ? -7.161 5.357 4.713 1.00 93.19 88 ASP A C 1
ATOM 691 O O . ASP A 1 88 ? -6.084 5.858 4.372 1.00 93.19 88 ASP A O 1
ATOM 695 N N . LEU A 1 89 ? -7.617 4.233 4.146 1.00 91.00 89 LEU A N 1
ATOM 696 C CA . LEU A 1 89 ? -6.837 3.402 3.224 1.00 91.00 89 LEU A CA 1
ATOM 697 C C . LEU A 1 89 ? -6.240 4.219 2.073 1.00 91.00 89 LEU A C 1
ATOM 699 O O . LEU A 1 89 ? -5.090 4.019 1.695 1.00 91.00 89 LEU A O 1
ATOM 703 N N . LYS A 1 90 ? -7.000 5.160 1.502 1.00 90.19 90 LYS A N 1
ATOM 704 C CA . LYS A 1 90 ? -6.508 5.969 0.380 1.00 90.19 90 LYS A CA 1
ATOM 705 C C . LYS A 1 90 ? -5.326 6.851 0.794 1.00 90.19 90 LYS A C 1
ATOM 707 O O . LYS A 1 90 ? -4.310 6.846 0.107 1.00 90.19 90 LYS A O 1
ATOM 712 N N . GLU A 1 91 ? -5.489 7.597 1.883 1.00 90.75 91 GLU A N 1
ATOM 713 C CA . GLU A 1 91 ? -4.494 8.544 2.393 1.00 90.75 91 GLU A CA 1
ATOM 714 C C . GLU A 1 91 ? -3.185 7.820 2.728 1.00 90.75 91 GLU A C 1
ATOM 716 O O . GLU A 1 91 ? -2.108 8.229 2.298 1.00 90.75 91 GLU A O 1
ATOM 721 N N . ILE A 1 92 ? -3.283 6.690 3.431 1.00 91.00 92 ILE A N 1
ATOM 722 C CA . ILE A 1 92 ? -2.114 5.929 3.880 1.00 91.00 92 ILE A CA 1
ATOM 723 C C . ILE A 1 92 ? -1.368 5.314 2.694 1.00 91.00 92 ILE A C 1
ATOM 725 O O . ILE A 1 92 ? -0.141 5.368 2.644 1.00 91.00 92 ILE A O 1
ATOM 729 N N . MET A 1 93 ? -2.086 4.780 1.704 1.00 87.69 93 MET A N 1
ATOM 730 C CA . MET A 1 93 ? -1.464 4.200 0.508 1.00 87.69 93 MET A CA 1
ATOM 731 C C . MET A 1 93 ? -0.775 5.257 -0.373 1.00 87.69 93 MET A C 1
ATOM 733 O O . MET A 1 93 ? 0.255 4.968 -0.990 1.00 87.69 93 MET A O 1
ATOM 737 N N . GLU A 1 94 ? -1.318 6.477 -0.435 1.00 86.81 94 GLU A N 1
ATOM 738 C CA . GLU A 1 94 ? -0.679 7.612 -1.115 1.00 86.81 94 GLU A CA 1
ATOM 739 C C . GLU A 1 94 ? 0.609 8.033 -0.391 1.00 86.81 94 GLU A C 1
ATOM 741 O O . GLU A 1 94 ? 1.655 8.149 -1.032 1.00 86.81 94 GLU A O 1
ATOM 746 N N . ASN A 1 95 ? 0.565 8.170 0.939 1.00 87.00 95 ASN A N 1
ATOM 747 C CA . ASN A 1 95 ? 1.740 8.502 1.752 1.00 87.00 95 ASN A CA 1
ATOM 748 C C . ASN A 1 95 ? 2.837 7.438 1.634 1.00 87.00 95 ASN A C 1
ATOM 750 O O . ASN A 1 95 ? 3.995 7.772 1.387 1.00 87.00 95 ASN A O 1
ATOM 754 N N . PHE A 1 96 ? 2.466 6.160 1.719 1.00 85.56 96 PHE A N 1
ATOM 755 C CA . PHE A 1 96 ? 3.402 5.049 1.572 1.00 85.56 96 PHE A CA 1
ATOM 756 C C . PHE A 1 96 ? 4.123 5.073 0.219 1.00 85.56 96 PHE A C 1
ATOM 758 O O . PHE A 1 96 ? 5.337 4.877 0.167 1.00 85.56 96 PHE A O 1
ATOM 765 N N . SER A 1 97 ? 3.396 5.354 -0.870 1.00 79.25 97 SER A N 1
ATOM 766 C CA . SER A 1 97 ? 3.986 5.461 -2.215 1.00 79.25 97 SER A CA 1
ATOM 767 C C . SER A 1 97 ? 5.014 6.596 -2.288 1.00 79.25 97 SER A C 1
ATOM 769 O O . SER A 1 97 ? 6.107 6.410 -2.805 1.00 79.25 97 SER A O 1
ATOM 771 N N . LEU A 1 98 ? 4.700 7.763 -1.712 1.00 78.50 98 LEU A N 1
ATOM 772 C CA . LEU A 1 98 ? 5.609 8.915 -1.700 1.00 78.50 98 LEU A CA 1
ATOM 773 C C . LEU A 1 98 ? 6.884 8.668 -0.884 1.00 78.50 98 LEU A C 1
ATOM 775 O O . LEU A 1 98 ? 7.947 9.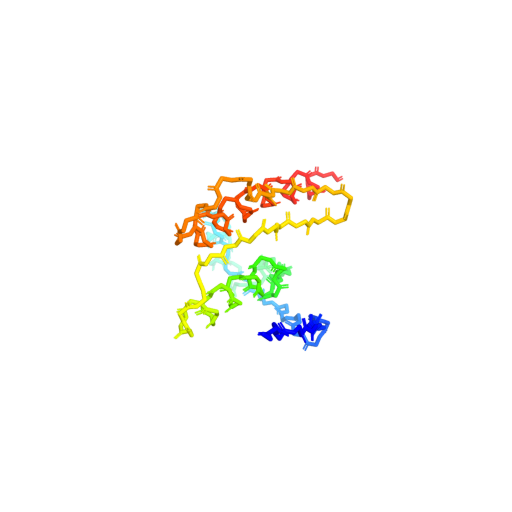188 -1.225 1.00 78.50 98 LEU A O 1
ATOM 779 N N . GLU A 1 99 ? 6.782 7.931 0.221 1.00 76.69 99 GLU A N 1
ATOM 780 C CA . GLU A 1 99 ? 7.932 7.579 1.057 1.00 76.69 99 GLU A CA 1
ATOM 781 C C . GLU A 1 99 ? 8.818 6.527 0.390 1.00 76.69 99 GLU A C 1
ATOM 783 O O . GLU A 1 99 ? 10.043 6.653 0.416 1.00 76.69 99 GLU A O 1
ATOM 788 N N . THR A 1 100 ? 8.217 5.530 -0.262 1.00 70.81 100 THR A N 1
ATOM 789 C CA . THR A 1 100 ? 8.967 4.495 -0.989 1.00 70.81 100 THR A CA 1
ATOM 790 C C . THR A 1 100 ? 9.648 5.035 -2.241 1.00 70.81 100 THR A C 1
ATOM 792 O O . THR A 1 100 ? 10.825 4.740 -2.431 1.00 70.81 100 THR A O 1
ATOM 795 N N . ASP A 1 101 ? 8.991 5.901 -3.020 1.00 64.94 101 ASP A N 1
ATOM 796 C CA . ASP A 1 101 ? 9.595 6.535 -4.202 1.00 64.94 101 ASP A CA 1
ATOM 797 C C . ASP A 1 101 ? 10.874 7.319 -3.848 1.00 64.94 101 ASP A C 1
ATOM 799 O O . ASP A 1 101 ? 11.855 7.280 -4.590 1.00 64.94 101 ASP A O 1
ATOM 803 N N . LYS A 1 102 ? 10.902 8.008 -2.696 1.00 60.25 102 LYS A N 1
ATOM 804 C CA . LYS A 1 102 ? 12.103 8.721 -2.221 1.00 60.25 102 LYS A CA 1
ATOM 805 C C . LYS A 1 102 ? 13.245 7.758 -1.916 1.00 60.25 102 LYS A C 1
ATOM 807 O O . LYS A 1 102 ? 14.353 7.966 -2.400 1.00 60.25 102 LYS A O 1
ATOM 812 N N . ILE A 1 103 ? 12.963 6.702 -1.153 1.00 58.53 103 ILE A N 1
ATOM 813 C CA . ILE A 1 103 ? 13.968 5.710 -0.753 1.00 58.53 103 ILE A CA 1
ATOM 814 C C . ILE A 1 103 ? 14.529 4.995 -1.985 1.00 58.53 103 ILE A C 1
ATOM 816 O O . ILE A 1 103 ? 15.739 4.847 -2.111 1.00 58.53 103 ILE A O 1
ATOM 820 N N . GLU A 1 104 ? 13.668 4.579 -2.913 1.00 56.91 104 GLU A N 1
ATOM 821 C CA . GLU A 1 104 ? 14.101 3.902 -4.135 1.00 56.91 104 GLU A CA 1
ATOM 822 C C . GLU A 1 104 ? 14.901 4.847 -5.041 1.00 56.91 104 GLU A C 1
ATOM 824 O O . GLU A 1 104 ? 15.932 4.438 -5.568 1.00 56.91 104 GLU A O 1
ATOM 829 N N . SER A 1 105 ? 14.519 6.126 -5.150 1.00 48.47 105 SER A N 1
ATOM 830 C CA . SER A 1 105 ? 15.266 7.109 -5.949 1.00 48.47 105 SER A CA 1
ATOM 831 C C . SER A 1 105 ? 16.703 7.348 -5.466 1.00 48.47 105 SER A C 1
ATOM 833 O O . SER A 1 105 ? 17.592 7.509 -6.298 1.00 48.47 105 SER A O 1
ATOM 835 N N . GLU A 1 106 ? 16.959 7.302 -4.155 1.00 47.12 106 GLU A N 1
ATOM 836 C CA . GLU A 1 106 ? 18.309 7.450 -3.589 1.00 47.12 106 GLU A CA 1
ATOM 837 C C . GLU A 1 106 ? 19.205 6.233 -3.884 1.00 47.12 106 GLU A C 1
ATOM 839 O O . GLU A 1 106 ? 20.415 6.372 -4.058 1.00 47.12 106 GLU A O 1
ATOM 844 N N . VAL A 1 107 ? 18.619 5.036 -3.999 1.00 44.81 107 VAL A N 1
ATOM 845 C CA . VAL A 1 107 ? 19.354 3.792 -4.284 1.00 44.81 107 VAL A CA 1
ATOM 846 C C . VAL A 1 107 ? 19.867 3.746 -5.729 1.00 44.81 107 VAL A C 1
ATOM 848 O O . VAL A 1 107 ? 20.919 3.161 -5.974 1.00 44.81 107 VAL A O 1
ATOM 851 N N . PHE A 1 108 ? 19.188 4.396 -6.679 1.00 36.53 108 PHE A N 1
ATOM 852 C CA . PHE A 1 108 ? 19.630 4.460 -8.081 1.00 36.53 108 PHE A CA 1
ATOM 853 C C . PHE A 1 108 ? 20.740 5.494 -8.350 1.00 36.53 108 PHE A C 1
ATOM 855 O O . PHE A 1 108 ? 21.326 5.475 -9.433 1.00 36.53 108 PHE A O 1
ATOM 862 N N . GLU A 1 109 ? 21.048 6.393 -7.406 1.00 42.56 109 GLU A N 1
ATOM 863 C CA . GLU A 1 109 ? 22.137 7.375 -7.557 1.00 42.56 109 GLU A CA 1
ATOM 864 C C . GLU A 1 109 ? 23.531 6.829 -7.169 1.00 42.56 109 GLU A C 1
ATOM 866 O O . GLU A 1 109 ? 24.518 7.562 -7.288 1.00 42.56 109 GLU A O 1
ATOM 871 N N . THR A 1 110 ? 23.639 5.562 -6.737 1.00 36.19 110 THR A N 1
ATOM 872 C CA . THR A 1 110 ? 24.905 4.913 -6.318 1.00 36.19 110 THR A CA 1
ATOM 873 C C . THR A 1 110 ? 25.383 3.869 -7.324 1.00 36.19 110 THR A C 1
ATOM 875 O O . THR A 1 110 ? 26.606 3.840 -7.600 1.00 36.19 110 THR A O 1
#

pLDDT: mean 71.79, std 16.63, range [36.19, 94.06]

Radius of gyration: 19.36 Å; chains: 1; bounding box: 41×34×54 Å

Foldseek 3Di:
DDDDDDDDDDLPVDQDFDQDQDPDPVSNVVCVVVVNPPRDRDRDRPDDPLVVLVVVLVVCVVVVNQDDAWDDDDPDTLDHDPPRDGRCSVVSSVVVSVVVVVVVVVVVVD

Secondary structure (DSSP, 8-state):
----------GGG------PPP-SHHHHHHHHHTTTTT-------S--HHHHHHHHHHHHHHTT-----EEEETTEEEEE-SS--SS-HHHHHHHHHHHHHHHHHHHTT-

Sequence (110 aa):
MYFTGSLAVDPSQITAIKVLKPTKVFGKILHLMTGGATSEKEEQETFTAVAILQQFNMALRSMGINNLVRLTKDDFDFYFDEEGKEDDLKEIMENFSLETDKIESEVFET